Protein AF-A0A1G8I1M1-F1 (afdb_monomer_lite)

Secondary structure (DSSP, 8-state):
---HHHHHHHHHHHHTT---HHHHHHHTT--HHHHHHHHHHHHHHHHTT---

Radius of gyration: 11.36 Å; chains: 1; bounding box: 20×21×35 Å

Structure (mmCIF, N/CA/C/O backbone):
data_AF-A0A1G8I1M1-F1
#
_entry.id   AF-A0A1G8I1M1-F1
#
loop_
_atom_site.group_PDB
_atom_site.id
_atom_site.type_symbol
_atom_site.label_atom_id
_atom_site.label_alt_id
_atom_site.label_comp_id
_atom_site.label_asym_id
_atom_site.label_entity_id
_atom_site.label_seq_id
_atom_site.pdbx_PDB_ins_code
_atom_site.Cartn_x
_atom_site.Cartn_y
_atom_site.Cartn_z
_atom_site.occupancy
_atom_site.B_iso_or_equiv
_atom_site.auth_seq_id
_atom_site.auth_comp_id
_atom_site.auth_asym_id
_atom_site.auth_atom_id
_atom_site.pdbx_PDB_model_num
ATOM 1 N N . MET A 1 1 ? 8.123 5.833 -8.260 1.00 70.81 1 MET A N 1
ATOM 2 C CA . MET A 1 1 ? 7.598 6.755 -7.228 1.00 70.81 1 MET A CA 1
ATOM 3 C C . MET A 1 1 ? 6.209 6.245 -6.880 1.00 70.81 1 MET A C 1
ATOM 5 O O . MET A 1 1 ? 5.479 5.961 -7.815 1.00 70.81 1 MET A O 1
ATOM 9 N N . ILE A 1 2 ? 5.884 6.008 -5.607 1.00 82.19 2 ILE A N 1
ATOM 10 C CA . ILE A 1 2 ? 4.562 5.474 -5.235 1.00 82.19 2 ILE A CA 1
ATOM 11 C C . ILE A 1 2 ? 3.539 6.616 -5.179 1.00 82.19 2 ILE A C 1
ATOM 13 O O . ILE A 1 2 ? 3.850 7.671 -4.622 1.00 82.19 2 ILE A O 1
ATOM 17 N N . THR A 1 3 ? 2.359 6.434 -5.770 1.00 90.81 3 THR A N 1
ATOM 18 C CA . THR A 1 3 ? 1.304 7.457 -5.784 1.00 90.81 3 THR A CA 1
ATOM 19 C C . THR A 1 3 ? 0.454 7.402 -4.511 1.00 90.81 3 THR A C 1
ATOM 21 O O . THR A 1 3 ? 0.496 6.432 -3.752 1.00 90.81 3 THR A O 1
ATOM 24 N N . MET A 1 4 ? -0.344 8.444 -4.254 1.00 87.88 4 MET A N 1
ATOM 25 C CA . MET A 1 4 ? -1.304 8.426 -3.140 1.00 87.88 4 MET A CA 1
ATOM 26 C C . MET A 1 4 ? -2.366 7.329 -3.302 1.00 87.88 4 MET A C 1
ATOM 28 O O . MET A 1 4 ? -2.780 6.736 -2.306 1.00 87.88 4 MET A O 1
ATOM 32 N N . VAL A 1 5 ? -2.753 7.019 -4.544 1.00 90.69 5 VAL A N 1
ATOM 33 C CA . VAL A 1 5 ? -3.690 5.929 -4.852 1.00 90.69 5 VAL A CA 1
ATOM 34 C C . VAL A 1 5 ? -3.081 4.588 -4.447 1.00 90.69 5 VAL A C 1
ATOM 36 O O . VAL A 1 5 ? -3.717 3.821 -3.731 1.00 90.69 5 VAL A O 1
ATOM 39 N N . ASP A 1 6 ? -1.815 4.340 -4.790 1.00 91.12 6 ASP A N 1
ATOM 40 C CA . ASP A 1 6 ? -1.119 3.106 -4.401 1.00 91.12 6 ASP A CA 1
ATOM 41 C C . ASP A 1 6 ? -1.020 2.961 -2.877 1.00 91.12 6 ASP A C 1
ATOM 43 O O . ASP A 1 6 ? -1.216 1.872 -2.336 1.00 91.12 6 ASP A O 1
ATOM 47 N N . LYS A 1 7 ? -0.750 4.065 -2.160 1.00 92.69 7 LYS A N 1
ATOM 48 C CA . LYS A 1 7 ? -0.730 4.062 -0.690 1.00 92.69 7 LYS A CA 1
ATOM 49 C C . LYS A 1 7 ? -2.091 3.661 -0.114 1.00 92.69 7 LYS A C 1
ATOM 51 O O . LYS A 1 7 ? -2.139 2.810 0.774 1.00 92.69 7 LYS A O 1
A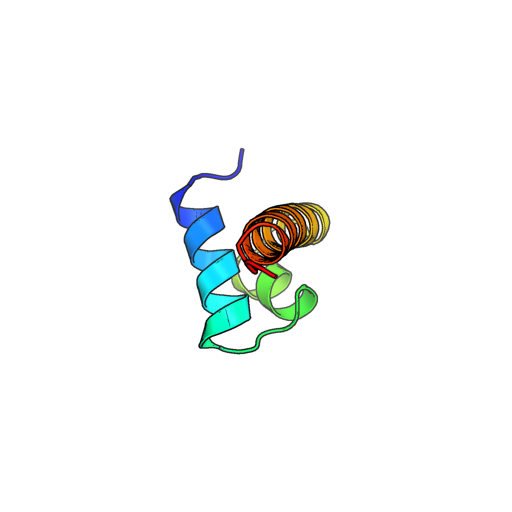TOM 56 N N . GLN A 1 8 ? -3.184 4.232 -0.622 1.00 93.75 8 GLN A N 1
ATOM 57 C CA . GLN A 1 8 ? -4.536 3.877 -0.182 1.00 93.75 8 GLN A CA 1
ATOM 58 C C . GLN A 1 8 ? -4.885 2.423 -0.510 1.00 93.75 8 GLN A C 1
ATOM 60 O O . GLN A 1 8 ? -5.432 1.731 0.346 1.00 93.75 8 GLN A O 1
ATOM 65 N N . THR A 1 9 ? -4.507 1.926 -1.690 1.00 95.38 9 THR A N 1
ATOM 66 C CA . THR A 1 9 ? -4.709 0.520 -2.063 1.00 95.38 9 THR A CA 1
ATOM 67 C C . THR A 1 9 ? -3.964 -0.421 -1.116 1.00 95.38 9 THR A C 1
ATOM 69 O O . THR A 1 9 ? -4.551 -1.387 -0.631 1.00 95.38 9 THR A O 1
ATOM 72 N N . ILE A 1 10 ? -2.705 -0.120 -0.770 1.00 95.31 10 ILE A N 1
ATOM 73 C CA . ILE A 1 10 ? -1.934 -0.899 0.216 1.00 95.31 10 ILE A CA 1
ATOM 74 C C . ILE A 1 10 ? -2.654 -0.931 1.568 1.00 95.31 10 ILE A C 1
ATOM 76 O O . ILE A 1 10 ? -2.811 -2.006 2.150 1.00 95.31 10 ILE A O 1
ATOM 80 N N . ILE A 1 11 ? -3.105 0.226 2.063 1.00 94.69 11 ILE A N 1
ATOM 81 C CA . ILE A 1 11 ? -3.804 0.326 3.351 1.00 94.69 11 ILE A CA 1
ATOM 82 C C . ILE A 1 11 ? -5.130 -0.443 3.308 1.00 94.69 11 ILE A C 1
ATOM 84 O O . ILE A 1 11 ? -5.438 -1.175 4.246 1.00 94.69 11 ILE A O 1
ATOM 88 N N . HIS A 1 12 ? -5.891 -0.346 2.216 1.00 94.94 12 HIS A N 1
ATOM 89 C CA . HIS A 1 12 ? -7.141 -1.083 2.041 1.00 94.94 12 HIS A CA 1
ATOM 90 C C . HIS A 1 12 ? -6.911 -2.601 2.055 1.00 94.94 12 HIS A C 1
ATOM 92 O O . HIS A 1 12 ? -7.580 -3.320 2.798 1.00 94.94 12 HIS A O 1
ATOM 98 N N . LEU A 1 13 ? -5.935 -3.101 1.292 1.00 95.00 13 LEU A N 1
ATOM 99 C CA . LEU A 1 13 ? -5.604 -4.528 1.259 1.00 95.00 13 LEU A CA 1
ATOM 100 C C . LEU A 1 13 ? -5.116 -5.035 2.624 1.00 95.00 13 LEU A C 1
ATOM 102 O O . LEU A 1 13 ? -5.474 -6.138 3.038 1.00 95.00 13 LEU A O 1
ATOM 106 N N . TYR A 1 14 ? -4.350 -4.217 3.347 1.00 95.69 14 TYR A N 1
ATOM 107 C CA . TYR A 1 14 ? -3.878 -4.545 4.688 1.00 95.69 14 TYR A CA 1
ATOM 108 C C . TYR A 1 14 ? -5.018 -4.582 5.714 1.00 95.69 14 TYR A C 1
ATOM 110 O O . TYR A 1 14 ? -5.202 -5.581 6.405 1.00 95.69 14 TYR A O 1
ATOM 118 N N . ARG A 1 15 ? -5.808 -3.507 5.799 1.00 93.00 15 ARG A N 1
ATOM 119 C CA . ARG A 1 15 ? -6.805 -3.295 6.858 1.00 93.00 15 ARG A CA 1
ATOM 120 C C . ARG A 1 15 ? -8.131 -3.993 6.575 1.00 93.00 15 ARG A C 1
ATOM 122 O O . ARG A 1 15 ? -8.693 -4.605 7.474 1.00 93.00 15 ARG A O 1
ATOM 129 N N . SER A 1 16 ? -8.637 -3.882 5.347 1.00 92.62 16 SER A N 1
ATOM 130 C CA . SER A 1 16 ? -9.962 -4.386 4.966 1.00 92.62 16 SER A CA 1
ATOM 131 C C . SER A 1 16 ? -9.929 -5.844 4.528 1.00 92.62 16 SER A C 1
ATOM 133 O O . SER A 1 16 ? -10.897 -6.559 4.767 1.00 92.62 16 SER A O 1
ATOM 135 N N . ARG A 1 17 ? -8.850 -6.285 3.867 1.00 92.06 17 ARG A N 1
ATOM 136 C CA . ARG A 1 17 ? -8.713 -7.674 3.392 1.00 92.06 17 ARG A CA 1
ATOM 137 C C . ARG A 1 17 ? -7.815 -8.544 4.266 1.00 92.06 17 ARG A C 1
ATOM 139 O O . ARG A 1 17 ? -7.724 -9.741 4.014 1.00 92.06 17 ARG A O 1
ATOM 146 N N . GLY A 1 18 ? -7.155 -7.967 5.273 1.00 93.69 18 GLY A N 1
ATOM 147 C CA . GLY A 1 18 ? -6.289 -8.707 6.195 1.00 93.69 18 GLY A CA 1
ATOM 148 C C . GLY A 1 18 ? -5.067 -9.336 5.519 1.00 93.69 18 GLY A C 1
ATOM 149 O O . GLY A 1 18 ? -4.504 -10.305 6.028 1.00 93.69 18 GLY A O 1
ATOM 150 N N . LEU A 1 19 ? -4.664 -8.833 4.347 1.00 95.31 19 LEU A N 1
ATOM 151 C CA . LEU A 1 19 ? -3.549 -9.402 3.601 1.00 95.31 19 LEU A CA 1
ATOM 152 C C . LEU A 1 19 ? -2.221 -9.100 4.295 1.00 95.31 19 LEU A C 1
ATOM 154 O O . LEU A 1 19 ? -1.958 -7.991 4.760 1.00 95.31 19 LEU A O 1
ATOM 158 N N . SER A 1 20 ? -1.323 -10.086 4.297 1.00 95.56 20 SER A N 1
ATOM 159 C CA . SER A 1 20 ? 0.037 -9.876 4.794 1.00 95.56 20 SER A CA 1
ATOM 160 C C . SER A 1 20 ? 0.821 -8.920 3.887 1.00 95.56 20 SER A C 1
ATOM 162 O O . SER A 1 20 ? 0.635 -8.896 2.668 1.00 95.56 20 SER A O 1
ATOM 164 N N . LYS A 1 21 ? 1.814 -8.218 4.450 1.00 94.44 21 LYS A N 1
ATOM 165 C CA . LYS A 1 21 ? 2.720 -7.321 3.699 1.00 94.44 21 LYS A CA 1
ATOM 166 C C . LYS A 1 21 ? 3.385 -8.024 2.497 1.00 94.44 21 LYS A C 1
A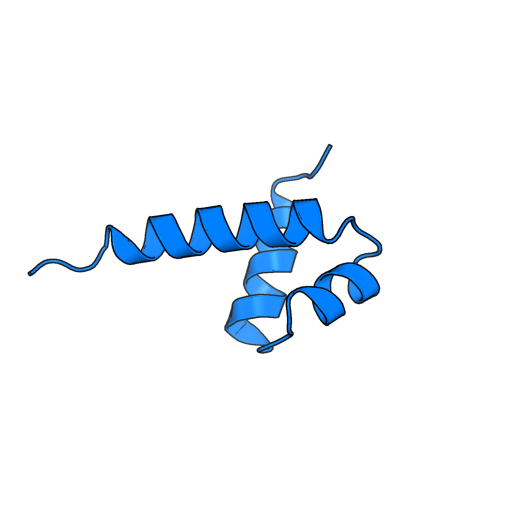TOM 168 O O . LYS A 1 21 ? 3.677 -7.398 1.483 1.00 94.44 21 LYS A O 1
ATOM 173 N N . ARG A 1 22 ? 3.623 -9.343 2.598 1.00 96.06 22 ARG A N 1
ATOM 174 C CA . ARG A 1 22 ? 4.166 -10.176 1.507 1.00 96.06 22 ARG A CA 1
ATOM 175 C C . ARG A 1 22 ? 3.152 -10.419 0.392 1.00 96.06 22 ARG A C 1
ATOM 177 O O . ARG A 1 22 ? 3.557 -10.413 -0.765 1.00 96.06 22 ARG A O 1
ATOM 184 N N . ALA A 1 23 ? 1.892 -10.665 0.744 1.00 96.06 23 ALA A N 1
ATOM 185 C CA . ALA A 1 23 ? 0.824 -10.880 -0.226 1.00 96.06 23 ALA A CA 1
ATOM 186 C C . ALA A 1 23 ? 0.545 -9.590 -1.006 1.00 96.06 23 ALA A C 1
ATOM 188 O O . ALA A 1 23 ? 0.564 -9.616 -2.227 1.00 96.06 23 ALA A O 1
ATOM 189 N N . ILE A 1 24 ? 0.451 -8.451 -0.313 1.00 95.62 24 ILE A N 1
ATOM 190 C CA . ILE A 1 24 ? 0.244 -7.131 -0.934 1.00 95.62 24 ILE A CA 1
ATOM 191 C C . ILE A 1 24 ? 1.364 -6.788 -1.923 1.00 95.62 24 ILE A C 1
ATOM 193 O O . ILE A 1 24 ? 1.098 -6.314 -3.021 1.00 95.62 24 ILE A O 1
ATOM 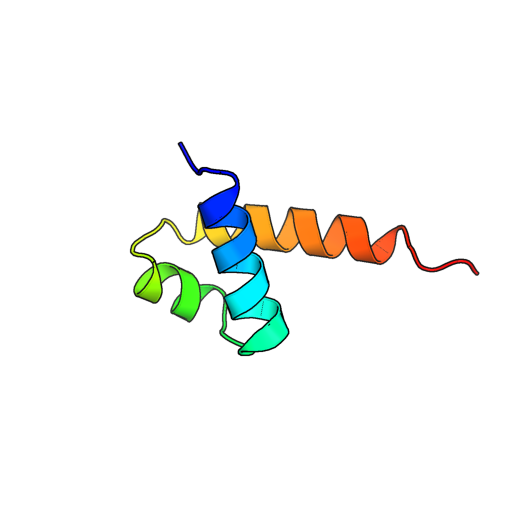197 N N . ALA A 1 25 ? 2.622 -7.056 -1.557 1.00 95.62 25 ALA A N 1
ATOM 198 C CA . ALA A 1 25 ? 3.762 -6.806 -2.439 1.00 95.62 25 ALA A CA 1
ATOM 199 C C . ALA A 1 25 ? 3.701 -7.622 -3.742 1.00 95.62 25 ALA A C 1
ATOM 201 O O . ALA A 1 25 ? 4.116 -7.124 -4.780 1.00 95.62 25 ALA A O 1
ATOM 202 N N . ARG A 1 26 ? 3.196 -8.863 -3.685 1.00 95.56 26 ARG A N 1
ATOM 203 C CA . ARG A 1 26 ? 3.004 -9.707 -4.874 1.00 95.56 26 ARG A CA 1
ATOM 204 C C . ARG A 1 26 ? 1.795 -9.273 -5.696 1.00 95.56 26 ARG A C 1
ATOM 206 O O . ARG A 1 26 ? 1.895 -9.243 -6.910 1.00 95.56 26 ARG A O 1
ATOM 213 N N . GLU A 1 27 ? 0.694 -8.937 -5.031 1.00 94.31 27 GLU A N 1
ATOM 214 C CA . GLU A 1 27 ? -0.558 -8.526 -5.674 1.00 94.31 27 GLU A CA 1
ATOM 215 C C . GLU A 1 27 ? -0.383 -7.246 -6.499 1.00 94.31 27 GLU A C 1
ATOM 217 O O . GLU A 1 27 ? -0.889 -7.139 -7.609 1.00 94.31 27 GLU A O 1
ATOM 222 N N . LEU A 1 28 ? 0.353 -6.275 -5.953 1.00 91.81 28 LEU A N 1
ATOM 223 C CA . LEU A 1 28 ? 0.561 -4.968 -6.577 1.00 91.81 28 LEU A CA 1
ATOM 224 C C . LEU A 1 28 ? 1.860 -4.883 -7.394 1.00 91.81 28 LEU A C 1
ATOM 226 O O . LEU A 1 28 ? 2.170 -3.815 -7.908 1.00 91.81 28 LEU A O 1
ATOM 230 N N . ASP A 1 29 ? 2.637 -5.969 -7.464 1.00 94.38 29 ASP A N 1
ATOM 231 C CA . ASP A 1 29 ? 3.976 -6.018 -8.072 1.00 94.38 29 ASP A CA 1
ATOM 232 C C . ASP A 1 29 ? 4.902 -4.865 -7.625 1.00 94.38 29 ASP A C 1
ATOM 234 O O . ASP A 1 29 ? 5.598 -4.211 -8.401 1.00 94.38 29 ASP A O 1
ATOM 238 N N . ILE A 1 30 ? 4.908 -4.587 -6.318 1.00 92.00 30 ILE A N 1
ATOM 239 C CA . ILE A 1 30 ? 5.725 -3.525 -5.719 1.00 92.00 30 ILE A CA 1
ATOM 240 C C . ILE A 1 30 ? 6.715 -4.075 -4.705 1.00 92.00 30 ILE A C 1
ATOM 242 O O . ILE A 1 30 ? 6.528 -5.117 -4.071 1.00 92.00 30 ILE A O 1
ATOM 246 N N . SER A 1 31 ? 7.783 -3.310 -4.477 1.00 94.19 31 SER A N 1
ATOM 247 C CA . SER A 1 31 ? 8.797 -3.701 -3.506 1.00 94.19 31 SER A CA 1
ATOM 248 C C . SER A 1 31 ? 8.190 -3.885 -2.109 1.00 94.19 31 SER A C 1
ATOM 250 O O . SER A 1 31 ? 7.471 -3.028 -1.583 1.00 94.19 31 SER A O 1
ATOM 252 N N . ARG A 1 32 ? 8.564 -4.984 -1.448 1.00 93.44 32 ARG A N 1
ATOM 253 C CA . ARG A 1 32 ? 8.155 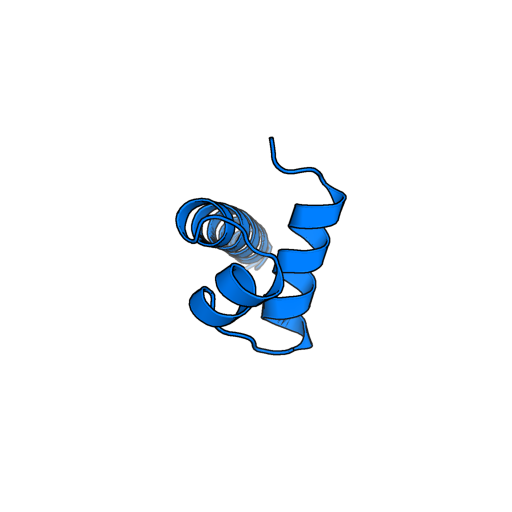-5.254 -0.063 1.00 93.44 32 ARG A CA 1
ATOM 254 C C . ARG A 1 32 ? 8.593 -4.142 0.899 1.00 93.44 32 ARG A C 1
ATOM 256 O O . ARG A 1 32 ? 7.894 -3.883 1.873 1.00 93.44 32 ARG A O 1
ATOM 263 N N . LYS A 1 33 ? 9.722 -3.471 0.624 1.00 95.19 33 LYS A N 1
ATOM 264 C CA . LYS A 1 33 ? 10.190 -2.309 1.403 1.00 95.19 33 LYS A CA 1
ATOM 265 C C . LYS A 1 33 ? 9.192 -1.152 1.330 1.00 95.19 33 LYS A C 1
ATOM 267 O O . LYS A 1 33 ? 8.920 -0.531 2.352 1.00 95.19 33 LYS A O 1
ATOM 272 N N . THR A 1 34 ? 8.618 -0.901 0.155 1.00 94.19 34 THR A N 1
ATOM 273 C CA . THR A 1 34 ? 7.604 0.143 -0.045 1.00 94.19 34 THR A CA 1
ATOM 274 C C . THR A 1 34 ? 6.338 -0.169 0.746 1.00 94.19 34 THR A C 1
ATOM 276 O O . THR A 1 34 ? 5.881 0.676 1.508 1.00 94.19 34 THR A O 1
ATOM 279 N N . VAL A 1 35 ? 5.825 -1.400 0.637 1.00 95.31 35 VAL A N 1
ATOM 280 C CA . VAL A 1 35 ? 4.657 -1.855 1.415 1.00 95.31 35 VAL A CA 1
ATOM 281 C C . VAL A 1 35 ? 4.906 -1.707 2.911 1.00 95.31 35 VAL A C 1
ATOM 283 O O . VAL A 1 35 ? 4.053 -1.203 3.636 1.00 95.31 35 VAL A O 1
ATOM 286 N N . HIS A 1 36 ? 6.092 -2.109 3.375 1.00 95.94 36 HIS A N 1
ATOM 287 C CA . HIS A 1 36 ? 6.453 -2.000 4.782 1.00 95.94 36 HIS A CA 1
ATOM 288 C C . HIS A 1 36 ? 6.435 -0.550 5.272 1.00 95.94 36 HIS A C 1
ATOM 290 O O . HIS A 1 36 ? 5.815 -0.278 6.294 1.00 95.94 36 HIS A O 1
ATOM 296 N N . LYS A 1 37 ? 7.051 0.371 4.519 1.00 95.38 37 LYS A N 1
ATOM 297 C CA . LYS A 1 37 ? 7.094 1.796 4.863 1.00 95.38 37 LYS A CA 1
ATOM 298 C C . LYS A 1 37 ? 5.694 2.414 4.930 1.00 95.38 37 LYS A C 1
ATOM 300 O O . LYS A 1 37 ? 5.393 3.107 5.891 1.00 95.38 37 LYS A O 1
ATOM 305 N N . VAL A 1 38 ? 4.832 2.129 3.950 1.00 94.50 38 VAL A N 1
ATOM 306 C CA . VAL A 1 38 ? 3.455 2.659 3.915 1.00 94.50 38 VAL A CA 1
ATOM 307 C C . VAL A 1 38 ? 2.628 2.148 5.095 1.00 94.50 38 VAL A C 1
ATOM 309 O O . VAL A 1 38 ? 1.936 2.930 5.738 1.00 94.50 38 VAL A O 1
ATOM 312 N N . ILE A 1 39 ? 2.720 0.852 5.409 1.00 94.50 39 ILE A N 1
ATOM 313 C CA . ILE A 1 39 ? 2.001 0.274 6.552 1.00 94.50 39 ILE A CA 1
ATOM 314 C C . ILE A 1 39 ? 2.528 0.846 7.871 1.00 94.50 39 ILE A C 1
ATOM 316 O O . ILE A 1 39 ? 1.732 1.173 8.739 1.00 94.50 39 ILE A O 1
ATOM 320 N N . GLN A 1 40 ? 3.843 1.017 8.009 1.00 94.56 40 GLN A N 1
ATOM 321 C CA . GLN A 1 40 ? 4.444 1.609 9.204 1.00 94.56 40 GLN A CA 1
ATOM 322 C C . GLN A 1 40 ? 4.017 3.074 9.406 1.00 94.56 40 GLN A C 1
ATOM 324 O O . GLN A 1 40 ? 3.696 3.462 10.527 1.00 94.56 40 GLN A O 1
ATOM 329 N N . GLU A 1 41 ? 3.990 3.879 8.335 1.00 92.44 41 GLU A N 1
ATOM 330 C CA . GLU A 1 41 ? 3.449 5.249 8.358 1.00 92.44 41 GLU A CA 1
ATOM 331 C C . GLU A 1 41 ? 1.985 5.239 8.834 1.00 92.44 41 GLU A C 1
ATOM 333 O O . GLU A 1 41 ? 1.636 5.975 9.753 1.00 92.44 41 GLU A O 1
ATOM 338 N N . TYR A 1 42 ? 1.155 4.351 8.277 1.00 91.94 42 TYR A N 1
ATOM 339 C CA . TYR A 1 42 ? -0.253 4.200 8.661 1.00 91.94 42 TYR A CA 1
ATOM 340 C C . TYR A 1 42 ? -0.440 3.782 10.131 1.00 91.94 42 TYR A C 1
ATOM 342 O O . TYR A 1 42 ? -1.228 4.390 10.854 1.00 91.94 42 TYR A O 1
ATOM 350 N N . GLU A 1 43 ? 0.296 2.772 10.600 1.00 91.06 43 GLU A N 1
ATOM 351 C CA . GLU A 1 43 ? 0.230 2.307 11.992 1.00 91.06 43 GLU A CA 1
ATOM 352 C C . GLU A 1 43 ? 0.633 3.421 12.965 1.00 91.06 43 GLU A C 1
ATOM 354 O O . GLU A 1 43 ? -0.049 3.634 13.964 1.00 91.06 43 GLU A O 1
ATOM 359 N N . SER A 1 44 ? 1.667 4.195 12.621 1.00 91.06 44 SER A N 1
ATOM 360 C CA . SER A 1 44 ? 2.126 5.327 13.435 1.00 91.06 44 SER A CA 1
ATOM 361 C C . SER A 1 44 ? 1.064 6.425 13.552 1.00 91.06 44 SER A C 1
ATOM 363 O O . SER A 1 44 ? 0.897 6.989 14.629 1.00 91.06 44 SER A O 1
ATOM 365 N N . THR A 1 45 ? 0.314 6.701 12.475 1.00 87.69 45 THR A N 1
ATOM 366 C CA . THR A 1 45 ? -0.800 7.669 12.513 1.00 87.69 45 THR A CA 1
ATOM 367 C C . THR A 1 45 ? -1.989 7.187 13.341 1.00 87.69 45 THR A C 1
ATOM 369 O O . THR A 1 45 ? -2.662 7.999 13.961 1.00 87.69 45 THR A O 1
ATOM 372 N N . LEU A 1 46 ? -2.238 5.873 13.403 1.00 82.69 46 LEU A N 1
ATOM 373 C CA . LEU A 1 46 ? -3.294 5.317 14.256 1.00 82.69 46 LEU A CA 1
ATOM 374 C C . LEU A 1 46 ? -2.919 5.376 15.741 1.00 82.69 46 LEU A C 1
ATOM 376 O O . LEU A 1 46 ? -3.777 5.620 16.584 1.00 82.69 46 LEU A O 1
ATOM 380 N N . SER A 1 47 ? -1.648 5.139 16.072 1.00 70.69 47 SER A N 1
ATOM 381 C CA . SER A 1 47 ? -1.176 5.141 17.461 1.00 70.69 47 SER A CA 1
ATOM 382 C C . SER A 1 47 ? -1.207 6.525 18.117 1.00 70.69 47 SER A C 1
ATOM 384 O O . SER A 1 47 ? -1.302 6.603 19.336 1.00 70.69 47 SER A O 1
ATOM 386 N N . SER A 1 48 ? -1.162 7.612 17.340 1.00 60.88 48 SER A N 1
ATOM 387 C CA . SER A 1 48 ? -1.304 8.980 17.861 1.00 60.88 48 SER A CA 1
ATOM 388 C C . SER A 1 48 ? -2.748 9.399 18.161 1.00 60.88 48 SER A C 1
ATOM 390 O O . SER A 1 48 ? -2.946 10.426 18.799 1.00 60.88 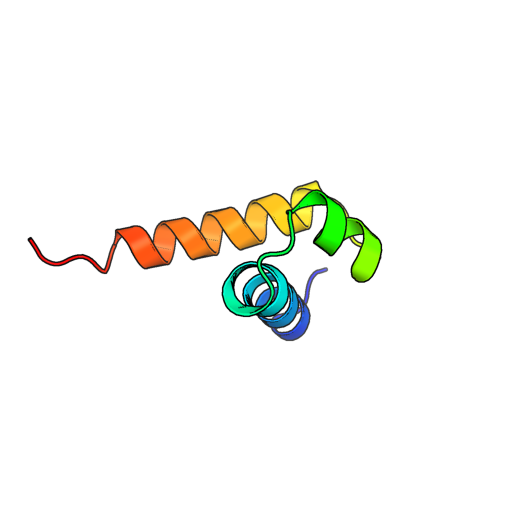48 SER A O 1
ATOM 392 N N . ASP A 1 49 ? -3.742 8.621 17.723 1.00 57.34 49 ASP A N 1
ATOM 393 C CA . ASP A 1 49 ? -5.175 8.948 17.811 1.00 57.34 49 ASP A CA 1
ATOM 394 C C . ASP A 1 49 ? -5.900 8.198 18.947 1.00 57.34 49 ASP A C 1
ATOM 396 O O . ASP A 1 49 ? -7.121 8.066 18.943 1.00 57.34 49 ASP A O 1
ATOM 400 N N . THR A 1 50 ? -5.161 7.672 19.933 1.00 51.25 50 THR A N 1
ATOM 401 C CA . THR A 1 50 ? -5.757 7.145 21.174 1.00 51.25 50 THR A CA 1
ATOM 402 C C . THR A 1 50 ? -5.659 8.233 22.250 1.00 51.25 50 THR A C 1
ATOM 404 O O . THR A 1 50 ? -4.568 8.428 22.788 1.00 51.25 50 THR A O 1
ATOM 407 N N . PRO A 1 51 ? -6.738 8.978 22.564 1.00 55.06 51 PRO A N 1
ATOM 408 C CA . PRO A 1 51 ? -6.748 9.835 23.738 1.00 55.06 51 PRO A CA 1
ATOM 409 C C . PRO A 1 51 ? -6.812 8.934 24.975 1.00 55.06 51 PRO A C 1
ATOM 411 O O . PRO A 1 51 ? -7.680 8.063 25.059 1.00 55.06 51 PRO A O 1
ATOM 414 N N . SER A 1 52 ? -5.856 9.118 25.886 1.00 48.28 52 SER A N 1
ATOM 415 C CA . SER A 1 52 ? -5.884 8.554 27.241 1.00 48.28 52 SER A CA 1
ATOM 416 C C . SER A 1 52 ? -7.082 9.046 28.047 1.00 48.28 52 SE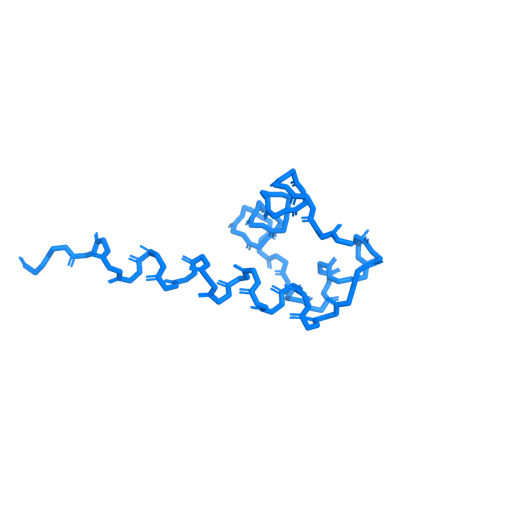R A C 1
ATOM 418 O O . SER A 1 52 ? -7.499 10.207 27.826 1.00 48.28 52 SER A O 1
#

Sequence (52 aa):
MITMVDKQTIIHLYRSRGLSKRAIARELDISRKTVHKVIQEYESTLSSDTPS

InterPro domains:
  IPR009057 Homedomain-like superfamily [SSF46689] (3-45)
  IPR036388 Winged helix-like DNA-binding domain superfamily [G3DSA:1.10.10.10] (2-48)

Organism: Bacteroides ovatus (NCBI:txid28116)

pLDDT: mean 88.59, std 12.32, range [48.28, 96.06]

Foldseek 3Di:
DADPVNLVVLVCCCPVVVDDLVRSCVVVVHDSVVSVVSVVVVVVVVVVPDDD